Protein AF-A0A0N4X9X0-F1 (afdb_monomer_lite)

Organism: Haemonchus placei (NCBI:txid6290)

Secondary structure (DSSP, 8-state):
---S-----S--SHHHHHHHHHHHHTT-SEEEEE-SSHHHHHHHHHHHHHTT--STT-EEEEE---S-SS--

Sequence (72 aa):
MTIAYRRLLLAFNNETFKNALQAIKDVSRVTVSCFEDDVARRNFMVAIAESGMDTDQYVWIMVESRKTGFGG

Foldseek 3Di:
DDDQDDDDDPDLDLVSLLVVCVVCVVGDQEDEEEDADPVSVVSSVVSCVVNVNPDPSHHYHYDYPDVPDPDD

pLDDT: mean 88.13, std 12.47, range [41.88, 96.62]

Radius of gyration: 13.24 Å; chains: 1; bounding box: 42×30×28 Å

InterPro domains:
  IPR001828 Receptor, ligand binding region [PF01094] (12-65)
  IPR028082 Periplasmic binding protein-like I [SSF53822] (2-70)

Structure (mmCIF, N/CA/C/O backbone):
data_AF-A0A0N4X9X0-F1
#
_entry.id   AF-A0A0N4X9X0-F1
#
loop_
_atom_site.group_PDB
_atom_site.id
_atom_site.type_symbol
_atom_site.label_atom_id
_atom_site.label_alt_id
_atom_site.label_comp_id
_atom_site.label_asym_id
_atom_site.label_entity_id
_atom_site.label_seq_id
_atom_site.pdbx_PDB_ins_code
_atom_site.Cartn_x
_atom_site.Cartn_y
_atom_site.Cartn_z
_atom_site.occupancy
_atom_site.B_iso_or_equiv
_atom_site.auth_seq_id
_atom_site.auth_comp_id
_atom_site.auth_asym_id
_atom_site.auth_atom_id
_atom_site.pdbx_PDB_model_num
ATOM 1 N N . MET A 1 1 ? -5.723 -20.091 4.567 1.00 61.88 1 MET A N 1
ATOM 2 C CA . MET A 1 1 ? -5.177 -18.717 4.591 1.00 61.88 1 MET A CA 1
ATOM 3 C C . MET A 1 1 ? -5.583 -18.054 3.286 1.00 61.88 1 MET A C 1
ATOM 5 O O . MET A 1 1 ? -5.348 -18.651 2.244 1.00 61.88 1 MET A O 1
ATOM 9 N N . THR A 1 2 ? -6.258 -16.907 3.339 1.00 83.75 2 THR A N 1
ATOM 10 C CA . THR A 1 2 ? -6.920 -16.306 2.167 1.00 83.75 2 THR A CA 1
ATOM 11 C C . THR A 1 2 ? -6.308 -14.945 1.876 1.00 83.75 2 THR A C 1
ATOM 13 O O . THR A 1 2 ? -6.178 -14.123 2.778 1.00 83.75 2 THR A O 1
ATOM 16 N N . ILE A 1 3 ? -5.911 -14.715 0.625 1.00 88.31 3 ILE A N 1
ATOM 17 C CA . ILE A 1 3 ? -5.369 -13.433 0.168 1.00 88.31 3 ILE A CA 1
ATOM 18 C C . ILE A 1 3 ? -6.544 -12.585 -0.320 1.00 88.31 3 ILE A C 1
ATOM 20 O O . ILE A 1 3 ? -7.181 -12.945 -1.306 1.00 88.31 3 ILE A O 1
ATOM 24 N N . ALA A 1 4 ? -6.833 -11.478 0.367 1.00 92.00 4 ALA A N 1
ATOM 25 C CA . ALA A 1 4 ? -7.954 -10.597 0.024 1.00 92.00 4 ALA A CA 1
ATOM 26 C C . ALA A 1 4 ? -7.697 -9.761 -1.243 1.00 92.00 4 ALA A C 1
ATOM 28 O O . ALA A 1 4 ? -8.631 -9.399 -1.952 1.00 92.00 4 ALA A O 1
ATOM 29 N N . TYR A 1 5 ? -6.428 -9.469 -1.544 1.00 91.88 5 TYR A N 1
ATOM 30 C CA . TYR A 1 5 ? -6.034 -8.676 -2.704 1.00 91.88 5 TYR A CA 1
ATOM 31 C C . TYR A 1 5 ? -4.643 -9.069 -3.200 1.00 91.88 5 TYR A C 1
ATOM 33 O O . TYR A 1 5 ? -3.705 -9.208 -2.415 1.00 91.88 5 TYR A O 1
ATOM 41 N N . ARG A 1 6 ? -4.498 -9.218 -4.520 1.00 92.38 6 ARG A N 1
ATOM 42 C CA . ARG A 1 6 ? -3.216 -9.448 -5.193 1.00 92.38 6 ARG A CA 1
ATOM 43 C C . ARG A 1 6 ? -3.184 -8.663 -6.494 1.00 92.38 6 ARG A C 1
ATOM 45 O O . ARG A 1 6 ? -4.076 -8.816 -7.324 1.00 92.38 6 ARG A O 1
ATOM 52 N N . ARG A 1 7 ? -2.121 -7.889 -6.710 1.00 91.94 7 ARG A N 1
ATOM 53 C CA . ARG A 1 7 ? -1.906 -7.157 -7.961 1.00 91.94 7 ARG A CA 1
ATOM 54 C C . ARG A 1 7 ? -0.427 -7.103 -8.320 1.00 91.94 7 ARG A C 1
ATOM 56 O O . ARG A 1 7 ? 0.406 -6.877 -7.451 1.00 91.94 7 ARG A O 1
ATOM 63 N N . LEU A 1 8 ? -0.131 -7.294 -9.605 1.00 91.62 8 LEU A N 1
ATOM 64 C CA . LEU A 1 8 ? 1.170 -6.985 -10.195 1.00 91.62 8 LEU A CA 1
ATOM 65 C C . LEU A 1 8 ? 1.119 -5.558 -10.749 1.00 91.62 8 LEU A C 1
ATOM 67 O O . LEU A 1 8 ? 0.196 -5.223 -11.495 1.00 91.62 8 LEU A O 1
ATOM 71 N N . LEU A 1 9 ? 2.086 -4.723 -10.376 1.00 88.94 9 LEU A N 1
ATOM 72 C CA . LEU A 1 9 ? 2.205 -3.362 -10.894 1.00 88.94 9 LEU A CA 1
ATOM 73 C C . LEU A 1 9 ? 3.164 -3.372 -12.086 1.00 88.94 9 LEU A C 1
ATOM 75 O O . LEU A 1 9 ? 4.316 -3.761 -11.941 1.00 88.94 9 LEU A O 1
ATOM 79 N N . LEU A 1 10 ? 2.670 -2.967 -13.258 1.00 84.56 10 LEU A N 1
ATOM 80 C CA . LEU A 1 10 ? 3.475 -2.860 -14.484 1.00 84.56 10 LEU A CA 1
ATOM 81 C C . LEU A 1 10 ? 4.086 -1.462 -14.662 1.00 84.56 10 LEU A C 1
ATOM 83 O O . LEU A 1 10 ? 5.040 -1.299 -15.414 1.00 84.56 10 LEU A O 1
ATOM 87 N N . ALA A 1 11 ? 3.531 -0.457 -13.978 1.00 86.69 11 ALA A N 1
ATOM 88 C CA . ALA A 1 11 ? 3.993 0.924 -14.009 1.00 86.69 11 ALA A CA 1
ATOM 89 C C . ALA A 1 11 ? 4.120 1.471 -12.581 1.00 86.69 11 ALA A C 1
ATOM 91 O O . ALA A 1 11 ? 3.226 1.283 -11.755 1.00 86.69 11 ALA A O 1
ATOM 92 N N . PHE A 1 12 ? 5.219 2.174 -12.301 1.00 86.12 12 PHE A N 1
ATOM 93 C CA . PHE A 1 12 ? 5.531 2.740 -10.984 1.00 86.12 12 PHE A CA 1
ATOM 94 C C . PHE A 1 12 ? 5.313 4.260 -10.968 1.00 86.12 12 PHE A C 1
ATOM 96 O O . PHE A 1 12 ? 6.242 5.037 -10.757 1.00 86.12 12 PHE A O 1
ATOM 103 N N . ASN A 1 13 ? 4.079 4.689 -11.241 1.00 89.94 13 ASN A N 1
ATOM 104 C CA . ASN A 1 13 ? 3.672 6.097 -11.205 1.00 89.94 13 ASN A CA 1
ATOM 105 C C . ASN A 1 13 ? 2.612 6.356 -10.118 1.00 89.94 13 ASN A C 1
ATOM 107 O O . ASN A 1 13 ? 1.991 5.425 -9.601 1.00 89.94 13 ASN A O 1
ATOM 111 N N . ASN A 1 14 ? 2.415 7.633 -9.770 1.00 88.44 14 ASN A N 1
ATOM 112 C CA . ASN A 1 14 ? 1.547 8.038 -8.657 1.00 88.44 14 ASN A CA 1
ATOM 113 C C . ASN A 1 14 ? 0.095 7.546 -8.847 1.00 88.44 14 ASN A C 1
ATOM 115 O O . ASN A 1 14 ? -0.483 6.957 -7.937 1.00 88.44 14 ASN A O 1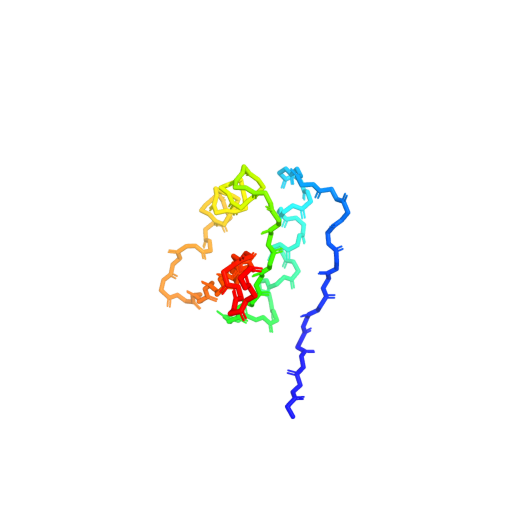
ATOM 119 N N . GLU A 1 15 ? -0.468 7.681 -10.052 1.00 92.81 15 GLU A N 1
ATOM 120 C CA . GLU A 1 15 ? -1.830 7.214 -10.355 1.00 92.81 15 GLU A CA 1
ATOM 121 C C . GLU A 1 15 ? -1.994 5.705 -10.142 1.00 92.81 15 GLU A C 1
ATOM 123 O O . GLU A 1 15 ? -2.966 5.258 -9.530 1.00 92.81 15 GLU A O 1
ATOM 128 N N . THR A 1 16 ? -1.023 4.904 -10.587 1.00 93.81 16 THR A N 1
ATOM 129 C CA . THR A 1 16 ? -1.054 3.446 -10.412 1.00 93.81 16 THR A CA 1
ATOM 130 C C . THR A 1 16 ? -1.011 3.065 -8.934 1.00 93.81 16 THR A C 1
ATOM 132 O O . THR A 1 16 ? -1.759 2.179 -8.509 1.00 93.81 16 THR A O 1
ATOM 135 N N . PHE A 1 17 ? -0.190 3.752 -8.136 1.00 94.69 17 PHE A N 1
ATOM 136 C CA . PHE A 1 17 ? -0.131 3.529 -6.694 1.00 94.69 17 PHE A CA 1
ATOM 137 C C . PHE A 1 17 ? -1.429 3.924 -6.000 1.00 94.69 17 PHE A C 1
ATOM 139 O O . PHE A 1 17 ? -1.971 3.110 -5.257 1.00 94.69 17 PHE A O 1
ATOM 146 N N . LYS A 1 18 ? -1.988 5.101 -6.293 1.00 94.50 18 LYS A N 1
ATOM 147 C CA . LYS A 1 18 ? -3.269 5.545 -5.720 1.00 94.50 18 LYS A CA 1
ATOM 148 C C . LYS A 1 18 ? -4.408 4.587 -6.050 1.00 94.50 18 LYS A C 1
ATOM 150 O O . LYS A 1 18 ? -5.153 4.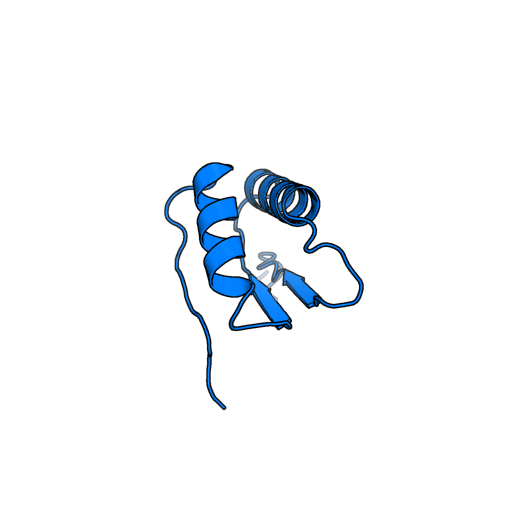199 -5.155 1.00 94.50 18 LYS A O 1
ATOM 155 N N . ASN A 1 19 ? -4.486 4.117 -7.293 1.00 94.38 19 ASN A N 1
ATOM 156 C CA . ASN A 1 19 ? -5.485 3.129 -7.703 1.00 94.38 19 ASN A CA 1
ATOM 157 C C . ASN A 1 19 ? -5.317 1.790 -6.967 1.00 94.38 19 ASN A C 1
ATOM 159 O O . ASN A 1 19 ? -6.301 1.139 -6.619 1.00 94.38 19 ASN A O 1
ATOM 163 N N . ALA A 1 20 ? -4.077 1.352 -6.723 1.00 94.31 20 ALA A N 1
ATOM 164 C CA . ALA A 1 20 ? -3.823 0.148 -5.938 1.00 94.31 20 ALA A CA 1
ATOM 165 C C . ALA A 1 20 ? -4.185 0.343 -4.457 1.00 94.31 20 ALA A C 1
ATOM 167 O O . ALA A 1 20 ? -4.806 -0.537 -3.869 1.00 94.31 20 ALA A O 1
ATOM 168 N N . LEU A 1 21 ? -3.839 1.492 -3.874 1.00 95.31 21 LEU A N 1
ATOM 169 C CA . LEU A 1 21 ? -4.134 1.834 -2.483 1.00 95.31 21 LEU A CA 1
ATOM 170 C C . LEU A 1 21 ? -5.639 1.953 -2.230 1.00 95.31 21 LEU A C 1
ATOM 172 O O . LEU A 1 21 ? -6.122 1.413 -1.239 1.00 95.31 21 LEU A O 1
ATOM 176 N N . GLN A 1 22 ? -6.396 2.553 -3.155 1.00 94.75 22 GLN A N 1
ATOM 177 C CA . GLN A 1 22 ? -7.861 2.581 -3.094 1.00 94.75 22 GLN A CA 1
ATOM 178 C C . GLN A 1 22 ? -8.452 1.170 -3.057 1.00 94.75 22 GLN A C 1
ATOM 180 O O . GLN A 1 22 ? -9.289 0.886 -2.208 1.00 94.75 22 GLN A O 1
ATOM 185 N N . ALA A 1 23 ? -7.970 0.263 -3.911 1.00 94.19 23 ALA A N 1
ATOM 186 C CA . ALA A 1 23 ? -8.441 -1.119 -3.915 1.00 94.19 23 ALA A CA 1
ATOM 187 C C . ALA A 1 23 ? -8.059 -1.889 -2.634 1.00 94.19 23 ALA A C 1
ATOM 189 O O . ALA A 1 23 ? -8.805 -2.761 -2.202 1.00 94.19 23 ALA A O 1
ATOM 190 N N . ILE A 1 24 ? -6.912 -1.574 -2.020 1.00 95.31 24 ILE A N 1
ATOM 191 C CA . ILE A 1 24 ? -6.441 -2.193 -0.768 1.00 95.31 24 ILE A CA 1
ATOM 192 C C . ILE A 1 24 ? -7.234 -1.688 0.444 1.00 95.31 24 ILE A C 1
ATOM 194 O O . ILE A 1 24 ? -7.494 -2.464 1.366 1.00 95.31 24 ILE A O 1
ATOM 198 N N . LYS A 1 25 ? -7.621 -0.407 0.447 1.00 94.56 25 LYS A N 1
ATOM 199 C CA . LYS A 1 25 ? -8.213 0.296 1.594 1.00 94.56 25 LYS A CA 1
ATOM 200 C C . LYS A 1 25 ? -9.432 -0.409 2.192 1.00 94.56 25 LYS A C 1
ATOM 202 O O . LYS A 1 25 ? -9.579 -0.411 3.415 1.00 94.56 25 LYS A O 1
ATOM 207 N N . ASP A 1 26 ? -10.254 -1.042 1.361 1.00 91.88 26 ASP A N 1
ATOM 208 C CA . ASP A 1 26 ? -11.507 -1.670 1.798 1.00 91.88 26 ASP A CA 1
ATOM 209 C C . ASP A 1 26 ? -11.362 -3.159 2.147 1.00 91.88 26 ASP A C 1
ATOM 211 O O . ASP A 1 26 ? -12.268 -3.750 2.732 1.00 91.88 26 ASP A O 1
ATOM 215 N N . VAL A 1 27 ? -10.223 -3.778 1.815 1.00 94.56 27 VAL A N 1
ATOM 216 C CA . VAL A 1 27 ? -10.056 -5.243 1.877 1.00 94.56 27 VAL A CA 1
ATOM 217 C C . VAL A 1 27 ? -8.856 -5.705 2.702 1.00 94.56 27 VAL A C 1
ATOM 219 O O . VAL A 1 27 ? -8.772 -6.889 3.025 1.00 94.56 27 VAL A O 1
ATOM 222 N N . SER A 1 28 ? -7.920 -4.815 3.055 1.00 94.50 28 SER A N 1
ATOM 223 C CA . SER A 1 28 ? -6.759 -5.178 3.871 1.00 94.50 28 SER A CA 1
ATOM 224 C C . SER A 1 28 ? -6.270 -4.064 4.803 1.00 94.50 28 SER A C 1
ATOM 226 O O . SER A 1 28 ? -6.405 -2.867 4.547 1.00 94.50 28 SER A O 1
ATOM 228 N N . ARG A 1 29 ? -5.658 -4.499 5.908 1.00 94.94 29 ARG A N 1
ATOM 229 C CA . ARG A 1 29 ? -4.894 -3.676 6.863 1.00 94.94 29 ARG A CA 1
ATOM 230 C C . ARG A 1 29 ? -3.415 -4.071 6.913 1.00 94.94 29 ARG A C 1
ATOM 232 O O . ARG A 1 29 ? -2.592 -3.284 7.356 1.00 94.94 29 ARG A O 1
ATOM 239 N N . VAL A 1 30 ? -3.064 -5.262 6.419 1.00 95.50 30 VAL A N 1
ATOM 240 C CA . VAL A 1 30 ? -1.683 -5.755 6.340 1.00 95.50 30 VAL A CA 1
ATOM 241 C C . VAL A 1 30 ? -1.363 -6.028 4.879 1.00 95.50 30 VAL A C 1
ATOM 243 O O . VAL A 1 30 ? -1.979 -6.892 4.252 1.00 95.50 30 VAL A O 1
ATOM 246 N N . THR A 1 31 ? -0.405 -5.294 4.322 1.00 96.12 31 THR A N 1
ATOM 247 C CA . THR A 1 31 ? -0.034 -5.419 2.910 1.00 96.12 31 THR A CA 1
ATOM 248 C C . THR A 1 31 ? 1.433 -5.774 2.782 1.00 96.12 31 THR A C 1
ATOM 250 O O . THR A 1 31 ? 2.297 -5.093 3.329 1.00 96.12 31 THR A O 1
ATOM 253 N N . VAL A 1 32 ? 1.709 -6.827 2.013 1.00 94.69 32 VAL A N 1
ATOM 254 C CA . VAL A 1 32 ? 3.064 -7.198 1.606 1.00 94.69 32 VAL A CA 1
ATOM 255 C C . VAL A 1 32 ? 3.294 -6.688 0.189 1.00 94.69 32 VAL A C 1
ATOM 257 O O . VAL A 1 32 ? 2.494 -6.951 -0.707 1.00 94.69 32 VAL A O 1
ATOM 260 N N . SER A 1 33 ? 4.381 -5.954 -0.011 1.00 92.81 33 SER A N 1
ATOM 261 C CA . SER A 1 33 ? 4.775 -5.388 -1.300 1.00 92.81 33 SER A CA 1
ATOM 262 C C . SER A 1 33 ? 6.242 -5.691 -1.585 1.00 92.81 33 SER A C 1
ATOM 264 O O . SER A 1 33 ? 7.038 -5.867 -0.665 1.00 92.81 33 SER A O 1
ATOM 266 N N . CYS A 1 34 ? 6.586 -5.786 -2.863 1.00 90.69 34 CYS A N 1
ATOM 267 C CA . CYS A 1 34 ? 7.949 -5.995 -3.331 1.00 90.69 34 CYS A CA 1
ATOM 268 C C . CYS A 1 34 ? 8.215 -4.989 -4.451 1.00 90.69 34 CYS A C 1
ATOM 270 O O . CYS A 1 34 ? 7.385 -4.841 -5.351 1.00 90.69 34 CYS A O 1
ATOM 272 N N . PHE A 1 35 ? 9.349 -4.301 -4.372 1.00 88.81 35 PHE A N 1
ATOM 273 C CA . PHE A 1 35 ? 9.809 -3.338 -5.368 1.00 88.81 35 PHE A CA 1
ATOM 274 C C . PHE A 1 35 ? 11.275 -3.634 -5.673 1.00 88.81 35 PHE A C 1
ATOM 276 O O . PHE A 1 35 ? 12.062 -3.822 -4.748 1.00 88.81 35 PHE A O 1
ATOM 283 N N . GLU A 1 36 ? 11.630 -3.681 -6.957 1.00 83.06 36 GLU A N 1
ATOM 284 C C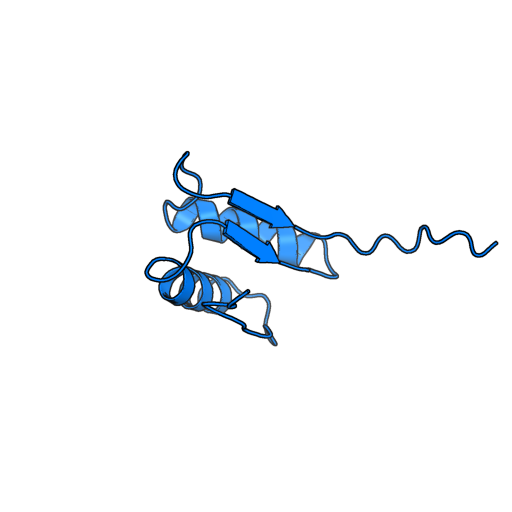A . GLU A 1 36 ? 13.021 -3.895 -7.384 1.00 83.06 36 GLU A CA 1
ATOM 285 C C . GLU A 1 36 ? 13.869 -2.627 -7.251 1.00 83.06 36 GLU A C 1
ATOM 287 O O . GLU A 1 36 ? 15.071 -2.707 -7.017 1.00 83.06 36 GLU A O 1
ATOM 292 N N . ASP A 1 37 ? 13.233 -1.464 -7.396 1.00 85.50 37 ASP A N 1
ATOM 293 C CA . ASP A 1 37 ? 13.885 -0.162 -7.448 1.00 85.50 37 ASP A CA 1
ATOM 294 C C . ASP A 1 37 ? 13.545 0.702 -6.220 1.00 85.50 37 ASP A C 1
ATOM 296 O O . ASP A 1 37 ? 12.391 0.790 -5.777 1.00 85.50 37 ASP A O 1
ATOM 300 N N . ASP A 1 38 ? 14.565 1.378 -5.687 1.00 88.62 38 ASP A N 1
ATOM 301 C CA . ASP A 1 38 ? 14.455 2.226 -4.498 1.00 88.62 38 ASP A CA 1
ATOM 302 C C . ASP A 1 38 ? 13.560 3.452 -4.736 1.00 88.62 38 ASP A C 1
ATOM 304 O O . ASP A 1 38 ? 12.858 3.895 -3.818 1.00 88.62 38 ASP A O 1
ATOM 308 N N . VAL A 1 39 ? 13.547 3.999 -5.959 1.00 91.12 39 VAL A N 1
ATOM 309 C CA . VAL A 1 39 ? 12.705 5.146 -6.324 1.00 91.12 39 VAL A CA 1
ATOM 310 C C . VAL A 1 39 ? 11.241 4.721 -6.376 1.00 91.12 39 VAL A C 1
ATOM 312 O O . VAL A 1 39 ? 10.391 5.410 -5.810 1.00 91.12 39 VAL A O 1
ATOM 315 N N . ALA A 1 40 ? 10.936 3.564 -6.967 1.00 91.12 40 ALA A N 1
ATOM 316 C CA . ALA A 1 40 ? 9.586 3.003 -6.977 1.00 91.12 40 ALA A CA 1
ATOM 317 C C . ALA A 1 40 ? 9.054 2.783 -5.553 1.00 91.12 40 ALA A C 1
ATOM 319 O O . ALA A 1 40 ? 7.937 3.202 -5.240 1.00 91.12 40 ALA A O 1
ATOM 320 N N . ARG A 1 41 ? 9.874 2.209 -4.664 1.00 92.44 41 ARG A N 1
ATOM 321 C CA . ARG A 1 41 ? 9.515 2.028 -3.251 1.00 92.44 41 ARG A CA 1
ATOM 322 C C . ARG A 1 41 ? 9.279 3.359 -2.544 1.00 92.44 41 ARG A C 1
ATOM 324 O O . ARG A 1 41 ? 8.284 3.511 -1.838 1.00 92.44 41 ARG A O 1
ATOM 331 N N . ARG A 1 42 ? 10.174 4.335 -2.728 1.00 93.25 42 ARG A N 1
ATOM 332 C CA . ARG A 1 42 ? 10.014 5.675 -2.146 1.00 93.25 42 ARG A CA 1
ATOM 333 C C . ARG A 1 42 ? 8.715 6.325 -2.608 1.00 93.25 42 ARG A C 1
ATOM 335 O O . ARG A 1 42 ? 7.967 6.829 -1.778 1.00 93.25 42 ARG A O 1
ATOM 342 N N . ASN A 1 43 ? 8.430 6.281 -3.904 1.00 94.12 43 ASN A N 1
ATOM 343 C CA . ASN A 1 43 ? 7.212 6.853 -4.471 1.00 94.12 43 ASN A CA 1
ATOM 344 C C . ASN A 1 43 ? 5.954 6.142 -3.959 1.00 94.12 43 ASN A C 1
ATOM 346 O O . ASN A 1 43 ? 4.939 6.795 -3.727 1.00 94.12 43 ASN A O 1
ATOM 350 N N . PHE A 1 44 ? 6.023 4.830 -3.726 1.00 95.00 44 PHE A N 1
ATOM 351 C CA . PHE A 1 44 ? 4.932 4.090 -3.103 1.00 95.00 44 PHE A CA 1
ATOM 352 C C . PHE A 1 44 ? 4.676 4.543 -1.658 1.00 95.00 44 PHE A C 1
ATOM 354 O O . PHE A 1 44 ? 3.529 4.793 -1.299 1.00 95.00 44 PHE A O 1
ATOM 361 N N . MET A 1 45 ? 5.725 4.737 -0.850 1.00 94.75 45 MET A N 1
ATOM 362 C CA . MET A 1 45 ? 5.587 5.280 0.511 1.00 94.75 45 MET A CA 1
ATOM 363 C C . MET A 1 45 ? 5.003 6.699 0.514 1.00 94.75 45 MET A C 1
ATOM 365 O O . MET A 1 45 ? 4.147 7.010 1.338 1.00 94.75 45 MET A O 1
ATOM 369 N N . VAL A 1 46 ? 5.411 7.547 -0.435 1.00 96.12 46 VAL A N 1
ATOM 370 C CA . VAL A 1 46 ? 4.811 8.879 -0.608 1.00 96.12 46 VAL A CA 1
ATOM 371 C C . VAL A 1 46 ? 3.324 8.761 -0.949 1.00 96.12 46 VAL A C 1
ATOM 373 O O . VAL A 1 46 ? 2.507 9.437 -0.334 1.00 96.12 46 VAL A O 1
ATOM 376 N N . ALA A 1 47 ? 2.944 7.864 -1.864 1.00 95.88 47 ALA A N 1
ATOM 377 C CA . ALA A 1 47 ? 1.542 7.649 -2.219 1.00 95.88 47 ALA A CA 1
ATOM 378 C C . ALA A 1 47 ? 0.699 7.126 -1.039 1.00 95.88 47 ALA A C 1
ATOM 380 O O . ALA A 1 47 ? -0.472 7.493 -0.927 1.00 95.88 47 ALA A O 1
ATOM 381 N N . ILE A 1 48 ? 1.280 6.307 -0.152 1.00 96.62 48 ILE A N 1
ATOM 382 C CA . ILE A 1 48 ? 0.641 5.859 1.098 1.00 96.62 48 ILE A CA 1
ATOM 383 C C . ILE A 1 48 ? 0.308 7.063 1.985 1.00 96.62 48 ILE A C 1
ATOM 385 O O . ILE A 1 48 ? -0.841 7.194 2.412 1.00 96.62 48 ILE A O 1
ATOM 389 N N . ALA A 1 49 ? 1.279 7.953 2.209 1.00 96.25 49 ALA A N 1
ATOM 390 C CA . ALA A 1 49 ? 1.090 9.158 3.016 1.00 96.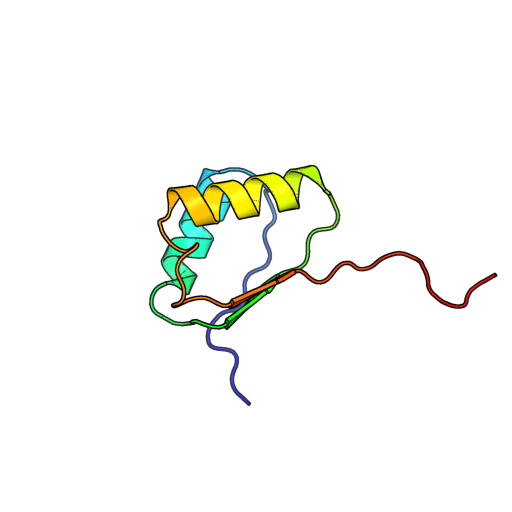25 49 ALA A CA 1
ATOM 391 C C . ALA A 1 49 ? 0.078 10.125 2.375 1.00 96.25 49 ALA A C 1
ATOM 393 O O . ALA A 1 49 ? -0.851 10.586 3.031 1.00 96.25 49 ALA A O 1
ATOM 394 N N . GLU A 1 50 ? 0.170 10.361 1.060 1.00 95.88 50 GLU A N 1
ATOM 395 C CA . GLU A 1 50 ? -0.804 11.183 0.320 1.00 9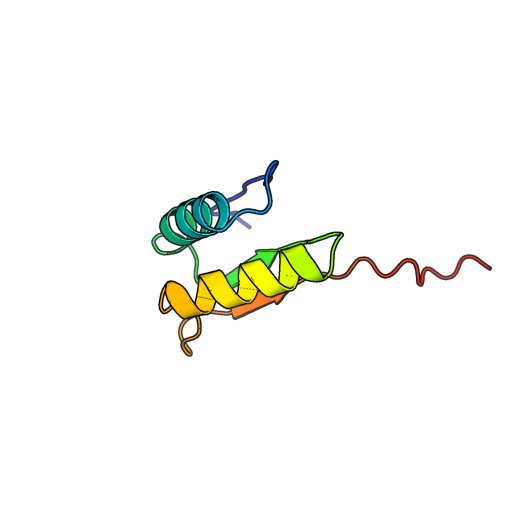5.88 50 GLU A CA 1
ATOM 396 C C . GLU A 1 50 ? -2.232 10.612 0.373 1.00 95.88 50 GLU A C 1
ATOM 398 O O . GLU A 1 50 ? -3.202 11.357 0.241 1.00 95.88 50 GLU A O 1
ATOM 403 N N . SER A 1 51 ? -2.371 9.296 0.555 1.00 94.62 51 SER A N 1
ATOM 404 C CA . SER A 1 51 ? -3.667 8.613 0.659 1.00 94.62 51 SER A CA 1
ATOM 405 C C . SER A 1 51 ? -4.191 8.521 2.099 1.00 94.62 51 SER A C 1
ATOM 407 O O . SER A 1 51 ? -5.269 7.956 2.313 1.00 94.62 51 SER A O 1
ATOM 409 N N . GLY A 1 52 ? -3.447 9.044 3.083 1.00 95.44 52 GLY A N 1
ATOM 410 C CA . GLY A 1 52 ? -3.777 8.962 4.508 1.00 95.44 52 GLY A CA 1
ATOM 411 C C . GLY A 1 52 ? -3.797 7.528 5.041 1.00 95.44 52 GLY A C 1
ATOM 412 O O . GLY A 1 52 ? -4.624 7.196 5.890 1.00 95.44 52 GLY A O 1
ATOM 413 N N . MET A 1 53 ? -2.954 6.652 4.485 1.00 96.06 53 MET A N 1
ATOM 414 C CA . MET A 1 53 ? -2.836 5.245 4.892 1.00 96.06 53 MET A CA 1
ATOM 415 C C . MET A 1 53 ? -1.523 4.951 5.640 1.00 96.06 53 MET A C 1
ATOM 417 O O . MET A 1 53 ? -1.124 3.796 5.779 1.00 96.06 53 MET A O 1
ATOM 421 N N . ASP A 1 54 ? -0.850 5.994 6.121 1.00 96.00 54 ASP A N 1
ATOM 422 C CA . ASP A 1 54 ? 0.318 5.977 7.009 1.00 96.00 54 ASP A CA 1
ATOM 423 C C . ASP A 1 54 ? -0.068 6.055 8.502 1.00 96.00 54 ASP A C 1
ATOM 425 O O . ASP A 1 54 ? 0.755 6.382 9.355 1.00 96.00 54 ASP A O 1
ATOM 429 N N . THR A 1 55 ? -1.326 5.746 8.826 1.00 95.62 55 THR A N 1
ATOM 430 C CA . THR A 1 55 ? -1.846 5.709 10.198 1.00 95.62 55 THR A CA 1
ATOM 431 C C . THR A 1 55 ? -1.526 4.389 10.906 1.00 95.62 55 THR A C 1
ATOM 433 O O . THR A 1 55 ? -1.104 3.408 10.293 1.00 95.62 55 THR A O 1
ATOM 436 N N . ASP A 1 56 ? -1.811 4.327 12.207 1.00 96.00 56 ASP A N 1
ATOM 437 C CA . ASP A 1 56 ? -1.707 3.123 13.047 1.00 96.00 56 ASP A CA 1
ATOM 438 C C . ASP A 1 56 ? -2.663 1.980 12.643 1.00 96.00 56 ASP A C 1
ATOM 440 O O . ASP A 1 56 ? -2.585 0.873 13.176 1.00 96.00 56 ASP A O 1
ATOM 444 N N . GLN A 1 57 ? -3.545 2.222 11.670 1.00 95.94 57 GLN A N 1
ATOM 445 C CA . GLN A 1 57 ? -4.479 1.232 11.142 1.00 95.94 57 GLN A CA 1
ATOM 446 C C . GLN A 1 57 ? -3.841 0.291 10.114 1.00 95.94 57 GLN A C 1
ATOM 448 O O . GLN A 1 57 ? -4.438 -0.740 9.798 1.00 95.94 57 GLN A O 1
ATOM 453 N N . TYR A 1 58 ? -2.666 0.624 9.568 1.00 96.50 58 TYR A N 1
ATOM 454 C CA . TYR A 1 58 ? -2.062 -0.115 8.460 1.00 96.50 58 TYR A CA 1
ATOM 455 C C . TYR A 1 58 ? -0.657 -0.617 8.784 1.00 96.50 58 TYR A C 1
ATOM 457 O O . TYR A 1 58 ? 0.158 0.071 9.392 1.00 96.50 58 TYR A O 1
ATOM 465 N N . VAL A 1 59 ? -0.351 -1.822 8.304 1.00 95.75 59 VAL A N 1
ATOM 466 C CA . VAL A 1 59 ? 0.990 -2.409 8.341 1.00 95.75 59 VAL A CA 1
ATOM 467 C C . VAL A 1 59 ? 1.472 -2.643 6.916 1.00 95.75 59 VAL A C 1
ATOM 469 O O . VAL A 1 59 ? 0.868 -3.402 6.150 1.00 95.75 59 VAL A O 1
ATOM 472 N N . TRP A 1 60 ? 2.597 -2.016 6.580 1.00 95.56 60 TRP A N 1
ATOM 473 C CA . TRP A 1 60 ? 3.238 -2.107 5.273 1.00 95.56 60 TRP A CA 1
ATOM 474 C C . TRP A 1 60 ? 4.527 -2.918 5.378 1.00 95.56 60 TRP A C 1
ATOM 476 O O . TRP A 1 60 ? 5.528 -2.455 5.919 1.00 95.56 60 TRP A O 1
ATOM 486 N N . ILE A 1 61 ? 4.505 -4.140 4.851 1.00 94.75 61 ILE A N 1
ATOM 487 C CA . ILE A 1 61 ? 5.670 -5.022 4.794 1.00 94.75 61 ILE A CA 1
ATOM 488 C C . ILE A 1 61 ? 6.271 -4.891 3.397 1.00 94.75 61 ILE A C 1
ATOM 490 O O . ILE A 1 61 ? 5.698 -5.357 2.413 1.00 94.75 61 ILE A O 1
ATOM 494 N N . MET A 1 62 ? 7.421 -4.2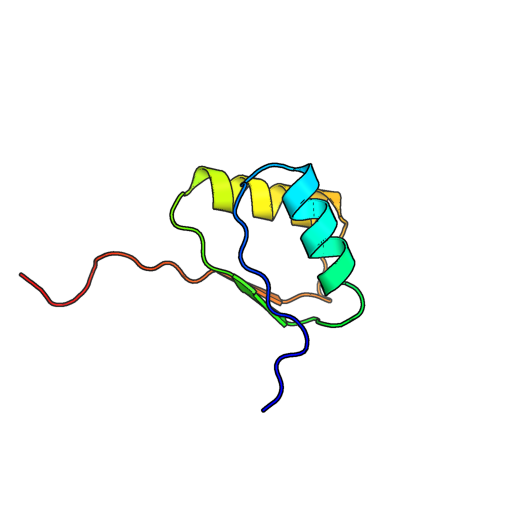34 3.299 1.00 91.69 62 MET A N 1
ATOM 495 C CA . MET A 1 62 ? 8.156 -4.083 2.045 1.00 91.69 62 MET A CA 1
ATOM 496 C C . MET A 1 62 ? 9.295 -5.098 2.019 1.00 91.69 62 MET A C 1
ATOM 498 O O . MET A 1 62 ? 10.270 -4.965 2.753 1.00 91.69 62 MET A O 1
ATOM 502 N N . VAL A 1 63 ? 9.148 -6.137 1.201 1.00 89.69 63 VAL A N 1
ATOM 503 C CA . VAL A 1 63 ? 10.161 -7.179 1.043 1.00 89.69 63 VAL A CA 1
ATOM 504 C C . VAL A 1 63 ? 11.232 -6.668 0.090 1.00 89.69 63 VAL A C 1
ATOM 506 O O . VAL A 1 63 ? 10.954 -6.387 -1.074 1.00 89.69 63 VAL A O 1
ATOM 509 N N . GLU A 1 64 ? 12.462 -6.570 0.586 1.00 77.75 64 GLU A N 1
ATOM 510 C CA . GLU A 1 64 ? 13.644 -6.360 -0.242 1.00 77.75 64 GLU A CA 1
ATOM 511 C C . GLU A 1 64 ? 14.260 -7.715 -0.587 1.00 77.75 64 GLU A C 1
ATOM 513 O O . GLU A 1 64 ? 14.779 -8.413 0.287 1.00 77.75 64 GLU A O 1
ATOM 518 N N . SER A 1 65 ? 14.285 -8.080 -1.868 1.00 67.44 65 SER A N 1
ATOM 519 C CA . SER A 1 65 ? 15.198 -9.121 -2.332 1.00 67.44 65 SER A CA 1
ATOM 520 C C . SER A 1 65 ? 16.588 -8.509 -2.493 1.00 67.44 65 SER A C 1
ATOM 522 O O . SER A 1 65 ? 17.034 -8.225 -3.606 1.00 67.44 65 SER A O 1
ATOM 524 N N . ARG A 1 66 ? 17.302 -8.271 -1.387 1.00 61.28 66 ARG A N 1
ATOM 525 C CA . ARG A 1 66 ? 18.746 -8.050 -1.503 1.00 61.28 66 ARG A CA 1
ATOM 526 C C . ARG A 1 66 ? 19.322 -9.320 -2.120 1.00 61.28 66 ARG A C 1
ATOM 528 O O . ARG A 1 66 ? 19.090 -10.410 -1.600 1.00 61.28 66 ARG A O 1
ATOM 535 N N . LYS A 1 67 ? 20.097 -9.203 -3.201 1.00 58.06 67 LYS A N 1
ATOM 536 C CA . LYS A 1 67 ? 20.944 -10.296 -3.720 1.00 58.06 67 LYS A CA 1
ATOM 537 C C . LYS A 1 67 ? 22.086 -10.636 -2.741 1.00 58.06 67 LYS A C 1
ATOM 539 O O . LYS A 1 67 ? 23.203 -10.903 -3.151 1.00 58.06 67 LYS A O 1
ATOM 544 N N . THR A 1 68 ? 21.823 -10.621 -1.440 1.00 57.38 68 THR A N 1
ATOM 545 C CA . THR A 1 68 ? 22.680 -11.173 -0.395 1.00 57.38 68 THR A CA 1
ATOM 546 C C . THR A 1 68 ? 22.179 -12.581 -0.087 1.00 57.38 68 THR A C 1
ATOM 548 O O . THR A 1 68 ? 21.736 -12.875 1.020 1.00 57.38 68 THR A O 1
ATOM 551 N N . GLY A 1 69 ? 22.150 -13.439 -1.107 1.00 51.75 69 GLY A N 1
ATOM 552 C CA . GLY A 1 69 ? 22.125 -14.880 -0.881 1.00 51.75 69 GLY A CA 1
ATOM 553 C C . GLY A 1 69 ? 23.537 -15.343 -0.524 1.00 51.75 69 GLY A C 1
ATOM 554 O O . GLY A 1 69 ? 24.504 -14.693 -0.915 1.00 51.75 69 GLY A O 1
ATOM 555 N N . PHE A 1 70 ? 23.665 -16.465 0.186 1.00 59.62 70 PHE A N 1
ATOM 556 C CA . PHE A 1 70 ? 24.932 -17.177 0.415 1.00 59.62 70 PHE A CA 1
ATOM 557 C C . PHE A 1 70 ? 25.490 -17.798 -0.886 1.00 59.62 70 PHE A C 1
ATOM 559 O O . PHE A 1 70 ? 25.772 -18.991 -0.945 1.00 59.62 70 PHE A O 1
ATOM 566 N N . GLY A 1 71 ? 25.588 -17.015 -1.957 1.00 55.62 71 GLY A N 1
ATOM 567 C CA . GLY A 1 71 ? 26.315 -17.352 -3.173 1.00 55.62 71 GLY A CA 1
ATOM 568 C C . GLY A 1 71 ? 27.544 -16.463 -3.220 1.00 55.62 71 GLY A C 1
ATOM 569 O O . GLY A 1 71 ? 27.397 -15.252 -3.374 1.00 55.62 71 GLY A O 1
ATOM 570 N N . GLY A 1 72 ? 28.710 -17.065 -2.978 1.00 41.88 72 GLY A N 1
ATOM 571 C CA . GLY A 1 72 ? 30.008 -16.419 -3.184 1.00 41.88 72 GLY A CA 1
ATOM 572 C C . GLY A 1 72 ? 30.314 -16.149 -4.650 1.00 41.88 72 GLY A C 1
ATOM 573 O O . GLY A 1 72 ? 29.494 -16.524 -5.520 1.00 41.88 72 GLY A O 1
#